Protein AF-A0A356U5Q3-F1 (afdb_monomer_lite)

Radius of gyration: 14.8 Å; chains: 1; bounding box: 26×28×41 Å

Foldseek 3Di:
DVVVVVVVVVVVVCVVPDPPVPQDPVNVVLLVVLVVLQVQVDVQCDPQQDDPDPDGDVVRDDGCDGSNVPDVCSNVVSVVD

Structure (mmCIF, N/CA/C/O backbone):
data_AF-A0A356U5Q3-F1
#
_entry.id   AF-A0A356U5Q3-F1
#
loop_
_atom_site.group_PDB
_atom_site.id
_atom_site.type_symbol
_atom_site.label_atom_id
_atom_site.label_alt_id
_atom_site.label_comp_id
_atom_site.label_asym_id
_atom_site.label_entity_id
_atom_site.label_seq_id
_atom_site.pdbx_PDB_ins_code
_atom_site.Cartn_x
_atom_site.Cartn_y
_atom_site.Cartn_z
_atom_site.occupancy
_atom_site.B_iso_or_equiv
_atom_site.auth_seq_id
_atom_site.auth_comp_id
_atom_site.auth_asym_id
_atom_site.auth_atom_id
_atom_site.pdbx_PDB_model_num
ATOM 1 N N . MET A 1 1 ? -14.805 -12.496 1.014 1.00 82.19 1 MET A N 1
ATOM 2 C CA . MET A 1 1 ? -13.380 -12.864 0.830 1.00 82.19 1 MET A CA 1
ATOM 3 C C . MET A 1 1 ? -13.040 -13.274 -0.600 1.00 82.19 1 MET A C 1
ATOM 5 O O . MET A 1 1 ? -11.956 -12.928 -1.038 1.00 82.19 1 MET A O 1
ATOM 9 N N . ILE A 1 2 ? -13.944 -13.923 -1.351 1.00 90.94 2 ILE A N 1
ATOM 10 C CA . ILE A 1 2 ? -13.698 -14.320 -2.754 1.00 90.94 2 ILE A CA 1
ATOM 11 C C . ILE A 1 2 ? -13.168 -13.174 -3.639 1.00 90.94 2 ILE A C 1
ATOM 13 O O . ILE A 1 2 ? -12.151 -13.339 -4.299 1.00 90.94 2 ILE A O 1
ATOM 17 N N . TYR A 1 3 ? -13.771 -11.980 -3.567 1.00 89.94 3 TYR A N 1
ATOM 18 C CA . TYR A 1 3 ? -13.329 -10.812 -4.341 1.00 89.94 3 TYR A CA 1
ATOM 19 C C . TYR A 1 3 ? -11.911 -10.346 -4.000 1.00 89.94 3 TYR A C 1
ATOM 21 O O . TYR A 1 3 ? -11.175 -9.957 -4.893 1.00 89.94 3 TYR A O 1
ATOM 29 N N . VAL A 1 4 ? -11.509 -10.429 -2.730 1.00 87.88 4 VAL A N 1
ATOM 30 C CA . VAL A 1 4 ? -10.158 -10.056 -2.277 1.00 87.88 4 VAL A CA 1
ATOM 31 C C . VAL A 1 4 ? -9.120 -11.019 -2.852 1.00 87.88 4 VAL A C 1
ATOM 33 O O . VAL A 1 4 ? -8.074 -10.594 -3.328 1.00 87.88 4 VAL A O 1
ATOM 36 N N . VAL A 1 5 ? -9.428 -12.320 -2.855 1.00 92.38 5 VAL A N 1
ATOM 37 C CA . VAL A 1 5 ? -8.557 -13.345 -3.451 1.00 92.38 5 VAL A CA 1
ATOM 38 C C . VAL A 1 5 ? -8.413 -13.117 -4.954 1.00 92.38 5 VAL A C 1
ATOM 40 O O . VAL A 1 5 ? -7.296 -13.121 -5.463 1.00 92.38 5 VAL A O 1
ATOM 43 N N . ILE A 1 6 ? -9.525 -12.860 -5.651 1.00 95.19 6 ILE A N 1
ATOM 44 C CA . ILE A 1 6 ? -9.512 -12.544 -7.085 1.00 95.19 6 ILE A CA 1
ATOM 45 C C . ILE A 1 6 ? -8.696 -11.274 -7.343 1.00 95.19 6 ILE A C 1
ATOM 47 O O . ILE A 1 6 ? -7.840 -11.282 -8.217 1.00 95.19 6 ILE A O 1
ATOM 51 N N . GLN A 1 7 ? -8.901 -10.213 -6.557 1.00 89.81 7 GLN A N 1
ATOM 52 C CA . GLN A 1 7 ? -8.176 -8.950 -6.695 1.00 89.81 7 GLN A CA 1
ATOM 53 C C . GLN A 1 7 ? -6.661 -9.151 -6.573 1.00 89.81 7 GLN A C 1
ATOM 55 O O . GLN A 1 7 ? -5.926 -8.745 -7.472 1.00 89.81 7 GLN A O 1
ATOM 60 N N . PHE A 1 8 ? -6.183 -9.794 -5.502 1.00 91.31 8 PHE A N 1
ATOM 61 C CA . PHE A 1 8 ? -4.749 -10.057 -5.343 1.00 91.31 8 PHE A CA 1
ATOM 62 C C . PHE A 1 8 ? -4.214 -10.994 -6.432 1.00 91.31 8 PHE A C 1
ATOM 64 O O . PHE A 1 8 ? -3.110 -10.774 -6.924 1.00 91.31 8 PHE A O 1
ATOM 71 N N . GLY A 1 9 ? -5.007 -11.975 -6.871 1.00 96.25 9 GLY A N 1
ATOM 72 C CA . GLY A 1 9 ? -4.670 -12.828 -8.011 1.00 96.25 9 GLY A CA 1
ATOM 73 C C . GLY A 1 9 ? -4.485 -12.036 -9.308 1.00 96.25 9 GLY A C 1
ATOM 74 O O . GLY A 1 9 ? -3.480 -12.213 -9.994 1.00 96.25 9 GLY A O 1
ATOM 75 N N . CYS A 1 10 ? -5.399 -11.114 -9.619 1.00 96.06 10 CYS A N 1
ATOM 76 C CA . CYS A 1 10 ? -5.289 -10.229 -10.779 1.00 96.06 10 CYS A CA 1
ATOM 77 C C . CYS A 1 10 ? -4.068 -9.308 -10.681 1.00 96.06 10 CYS A C 1
ATOM 79 O O . CYS A 1 10 ? -3.357 -9.155 -11.667 1.00 96.06 10 CYS A O 1
ATOM 81 N N . ILE A 1 11 ? -3.791 -8.733 -9.506 1.00 92.94 11 ILE A N 1
ATOM 82 C 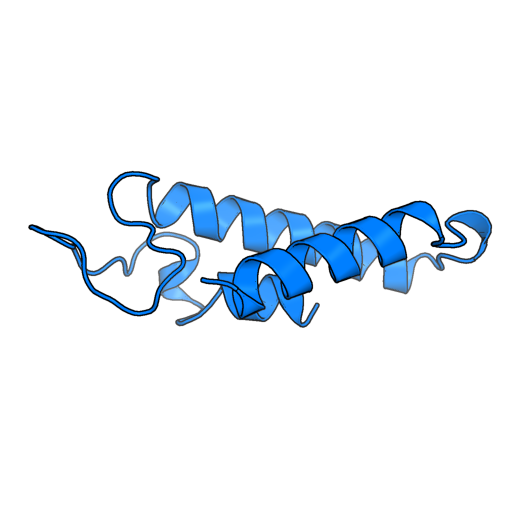CA . ILE A 1 11 ? -2.607 -7.886 -9.293 1.00 92.94 11 ILE A CA 1
ATOM 83 C C . ILE A 1 11 ? -1.321 -8.686 -9.539 1.00 92.94 11 ILE A C 1
ATOM 85 O O . ILE A 1 11 ? -0.457 -8.235 -10.285 1.00 92.94 11 ILE A O 1
ATOM 89 N N . ILE A 1 12 ? -1.205 -9.893 -8.976 1.00 96.06 12 ILE A N 1
ATOM 90 C CA . ILE A 1 12 ? -0.042 -10.768 -9.194 1.00 96.06 12 ILE A CA 1
ATOM 91 C C . ILE A 1 12 ? 0.092 -11.127 -10.678 1.00 96.06 12 ILE A C 1
ATOM 93 O O . ILE A 1 12 ? 1.183 -11.036 -11.236 1.00 96.06 12 ILE A O 1
ATOM 97 N N . TYR A 1 13 ? -1.013 -11.490 -11.334 1.00 97.38 13 TYR A N 1
ATOM 98 C CA . TYR A 1 13 ? -1.023 -11.797 -12.763 1.00 97.38 13 TYR A CA 1
ATOM 99 C C . TYR A 1 13 ? -0.550 -10.608 -13.612 1.00 97.38 13 TYR A C 1
ATOM 101 O O . TYR A 1 13 ? 0.258 -10.793 -14.523 1.00 97.38 13 TYR A O 1
ATOM 109 N N . LEU A 1 14 ? -1.010 -9.394 -13.297 1.00 94.06 14 LEU A N 1
ATOM 110 C CA . LEU A 1 14 ? -0.577 -8.166 -13.964 1.00 94.06 14 LEU A CA 1
ATOM 111 C C . LEU A 1 14 ? 0.918 -7.912 -13.768 1.00 94.06 14 LEU A C 1
ATOM 113 O O . LEU A 1 14 ? 1.598 -7.616 -14.741 1.00 94.06 14 LEU A O 1
ATOM 117 N N . ILE A 1 15 ? 1.437 -8.082 -12.549 1.00 93.19 15 ILE A N 1
ATOM 118 C CA . ILE A 1 15 ? 2.866 -7.913 -12.243 1.00 93.19 15 ILE A CA 1
ATOM 119 C C . ILE A 1 15 ? 3.722 -8.914 -13.030 1.00 93.19 15 ILE A C 1
ATOM 121 O O . ILE A 1 15 ? 4.740 -8.527 -13.594 1.00 93.19 15 ILE A O 1
ATOM 125 N N . ILE A 1 16 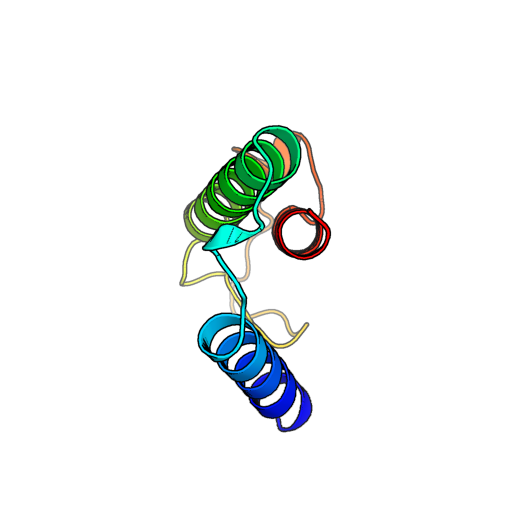? 3.311 -10.184 -13.110 1.00 96.50 16 ILE A N 1
ATOM 126 C CA . ILE A 1 16 ? 4.053 -11.226 -13.844 1.00 96.50 16 ILE A CA 1
ATOM 127 C C . ILE A 1 16 ? 4.106 -10.929 -15.347 1.00 96.50 16 ILE A C 1
ATOM 129 O O . ILE A 1 16 ? 5.113 -11.202 -15.995 1.00 96.50 16 ILE A O 1
ATOM 133 N N . ASN A 1 17 ? 3.028 -10.376 -15.903 1.00 96.12 17 ASN A N 1
ATOM 134 C CA . ASN A 1 17 ? 2.930 -10.058 -17.329 1.00 96.12 17 ASN A CA 1
ATOM 135 C C . ASN A 1 17 ? 3.343 -8.613 -17.659 1.00 96.12 17 ASN A C 1
ATOM 137 O O . ASN A 1 17 ? 3.248 -8.199 -18.817 1.00 96.12 17 ASN A O 1
ATOM 141 N N . ALA A 1 18 ? 3.775 -7.833 -16.665 1.00 92.62 18 ALA A N 1
ATOM 142 C CA . ALA A 1 18 ? 4.169 -6.451 -16.866 1.00 92.62 18 ALA A CA 1
ATOM 143 C C . ALA A 1 18 ? 5.480 -6.371 -17.659 1.00 92.62 18 ALA A C 1
ATOM 145 O O . ALA A 1 18 ? 6.461 -7.059 -17.377 1.00 92.62 18 ALA A O 1
ATOM 146 N N . ARG A 1 19 ? 5.503 -5.476 -18.648 1.00 93.62 19 ARG A N 1
ATOM 147 C CA . ARG A 1 19 ? 6.706 -5.129 -19.411 1.00 93.62 19 ARG A CA 1
ATOM 148 C C . ARG A 1 19 ? 7.477 -4.036 -18.685 1.00 93.62 19 ARG A C 1
ATOM 150 O O . ARG A 1 19 ? 7.262 -2.849 -18.925 1.00 93.62 19 ARG A O 1
ATOM 157 N N . PHE A 1 20 ? 8.336 -4.439 -17.752 1.00 89.25 20 PHE A N 1
ATOM 158 C CA . PHE A 1 20 ? 9.135 -3.508 -16.946 1.00 89.25 20 PHE A CA 1
ATOM 159 C C . PHE A 1 20 ? 10.152 -2.703 -17.771 1.00 89.25 20 PHE A C 1
ATOM 161 O O . PHE A 1 20 ? 10.570 -1.629 -17.352 1.00 89.25 20 PHE A O 1
ATOM 168 N N . ASP A 1 21 ? 10.506 -3.188 -18.959 1.00 91.31 21 ASP A N 1
ATOM 169 C CA . ASP A 1 21 ? 11.340 -2.509 -19.953 1.00 91.31 21 ASP A CA 1
ATOM 170 C C . ASP A 1 21 ? 10.710 -1.222 -20.512 1.00 91.31 21 ASP A C 1
ATOM 172 O O . ASP A 1 21 ? 11.431 -0.349 -20.988 1.00 91.31 21 ASP A O 1
ATOM 176 N N . LEU A 1 22 ? 9.384 -1.077 -20.417 1.00 91.62 22 LEU A N 1
ATOM 177 C CA . LEU A 1 22 ? 8.644 0.098 -20.892 1.00 91.62 22 LEU A CA 1
ATOM 178 C C . LEU A 1 22 ? 8.339 1.117 -19.782 1.00 91.62 22 LEU A C 1
ATOM 180 O O . LEU A 1 22 ? 7.594 2.070 -20.009 1.00 91.62 22 LEU A O 1
ATOM 184 N N . VAL A 1 23 ? 8.867 0.923 -18.571 1.00 92.94 23 VAL A N 1
ATOM 185 C CA . VAL A 1 23 ? 8.597 1.825 -17.446 1.00 92.94 23 VAL A CA 1
ATOM 186 C C . VAL A 1 23 ? 9.443 3.091 -17.582 1.00 92.94 23 VAL A C 1
ATOM 188 O O . VAL A 1 23 ? 10.659 3.073 -17.401 1.00 92.94 23 VAL A O 1
ATOM 191 N N . GLU A 1 24 ? 8.784 4.213 -17.866 1.00 95.69 24 GLU A N 1
ATOM 192 C CA . GLU A 1 24 ? 9.422 5.530 -17.900 1.00 95.69 24 GLU A CA 1
ATOM 193 C C . GLU A 1 24 ? 9.795 6.027 -16.496 1.00 95.69 24 GLU A C 1
ATOM 195 O O . GLU A 1 24 ? 9.217 5.616 -15.488 1.00 95.69 24 GLU A O 1
ATOM 200 N N . SER A 1 25 ? 10.725 6.983 -16.412 1.00 94.50 25 SER A N 1
ATOM 201 C CA . SER A 1 25 ? 11.205 7.516 -15.128 1.00 94.50 25 SER A CA 1
ATOM 202 C C . SER A 1 25 ? 10.094 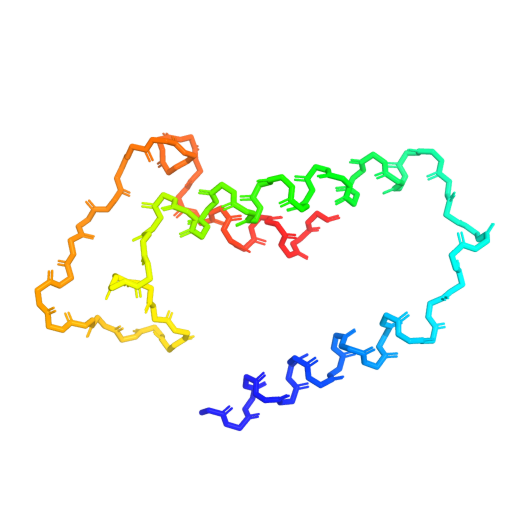8.122 -14.263 1.00 94.50 25 SER A C 1
ATOM 204 O O . SER A 1 25 ? 10.137 7.996 -13.041 1.00 94.50 25 SER A O 1
ATOM 206 N N . PHE A 1 26 ? 9.085 8.753 -14.874 1.00 95.62 26 PHE A N 1
ATOM 207 C CA . PHE A 1 26 ? 7.948 9.304 -14.134 1.00 95.62 26 PHE A CA 1
ATOM 208 C C . PHE A 1 26 ? 7.051 8.198 -13.561 1.00 95.62 26 PHE A C 1
ATOM 210 O O . PHE A 1 26 ? 6.695 8.242 -12.386 1.00 95.62 26 PHE A O 1
ATOM 217 N N . SER A 1 27 ? 6.755 7.161 -14.349 1.00 94.62 27 SER A N 1
ATOM 218 C CA . SER A 1 27 ? 6.020 5.984 -13.874 1.00 94.62 27 SER A CA 1
ATOM 219 C C . SER A 1 27 ? 6.787 5.242 -12.780 1.00 94.62 27 SER A C 1
ATOM 221 O O . SER A 1 27 ? 6.194 4.853 -11.778 1.00 94.62 27 SER A O 1
ATOM 223 N N . ALA A 1 28 ? 8.109 5.104 -12.913 1.00 94.94 28 ALA A N 1
ATOM 224 C CA . ALA A 1 28 ? 8.956 4.518 -11.876 1.00 94.94 28 ALA A CA 1
ATOM 225 C C . ALA A 1 28 ? 8.886 5.315 -10.564 1.00 94.94 28 ALA A C 1
ATOM 227 O O . ALA A 1 28 ? 8.776 4.723 -9.491 1.00 94.94 28 ALA A O 1
ATOM 228 N N . LEU A 1 29 ? 8.899 6.651 -10.641 1.00 97.00 29 LEU A N 1
ATOM 229 C CA . LEU A 1 29 ? 8.743 7.513 -9.470 1.00 97.00 29 LEU A CA 1
ATOM 230 C C . LEU A 1 29 ? 7.390 7.294 -8.782 1.00 97.00 29 LEU A C 1
ATOM 232 O O . LEU A 1 29 ? 7.352 7.186 -7.556 1.00 97.00 29 LEU A O 1
ATOM 236 N N . LEU A 1 30 ? 6.301 7.198 -9.552 1.00 96.75 30 LEU A N 1
ATOM 237 C CA . LEU A 1 30 ? 4.966 6.920 -9.012 1.00 96.75 30 LEU A CA 1
ATOM 238 C C . LEU A 1 30 ? 4.903 5.549 -8.332 1.00 96.75 30 LEU A C 1
ATOM 240 O O . LEU A 1 30 ? 4.426 5.470 -7.204 1.00 96.75 30 LEU A O 1
ATOM 244 N N . ILE A 1 31 ? 5.474 4.508 -8.947 1.00 95.25 31 ILE A N 1
ATOM 245 C CA . ILE A 1 31 ? 5.557 3.161 -8.358 1.00 95.25 31 ILE A CA 1
ATOM 246 C C . ILE A 1 31 ? 6.355 3.181 -7.047 1.00 95.25 31 ILE A C 1
ATOM 248 O O . ILE A 1 31 ? 5.954 2.582 -6.051 1.00 95.25 31 ILE A O 1
ATOM 252 N N . ILE A 1 32 ? 7.488 3.884 -7.002 1.00 97.19 32 ILE A N 1
ATOM 253 C CA . ILE A 1 32 ? 8.283 3.999 -5.771 1.00 97.19 32 ILE A CA 1
ATOM 254 C C . ILE A 1 32 ? 7.477 4.723 -4.688 1.00 97.19 32 ILE A C 1
ATOM 256 O O . ILE A 1 32 ? 7.448 4.284 -3.536 1.00 97.19 32 ILE A O 1
ATOM 260 N N . LEU A 1 33 ? 6.799 5.815 -5.045 1.00 97.81 33 LEU A N 1
ATOM 261 C CA . LEU A 1 33 ? 5.976 6.570 -4.108 1.00 97.81 33 LEU A CA 1
ATOM 262 C C . LEU A 1 33 ? 4.802 5.730 -3.589 1.00 97.81 33 LEU A C 1
ATOM 264 O O . LEU A 1 33 ? 4.516 5.765 -2.391 1.00 97.81 33 LEU A O 1
ATOM 268 N N . SER A 1 34 ? 4.164 4.943 -4.455 1.00 97.00 34 SER A N 1
ATOM 269 C CA . SER A 1 34 ? 3.049 4.072 -4.090 1.00 97.00 34 SER A CA 1
ATOM 270 C C . SER A 1 34 ? 3.489 2.987 -3.102 1.00 97.00 34 SER A C 1
ATOM 272 O O . SER A 1 34 ? 2.840 2.799 -2.067 1.00 97.00 34 SER A O 1
ATOM 274 N N . LEU A 1 35 ? 4.662 2.380 -3.317 1.00 96.81 35 LEU A N 1
ATOM 275 C CA . LEU A 1 35 ? 5.276 1.436 -2.378 1.00 96.81 35 LEU A CA 1
ATOM 276 C C . LEU A 1 35 ? 5.604 2.083 -1.025 1.00 96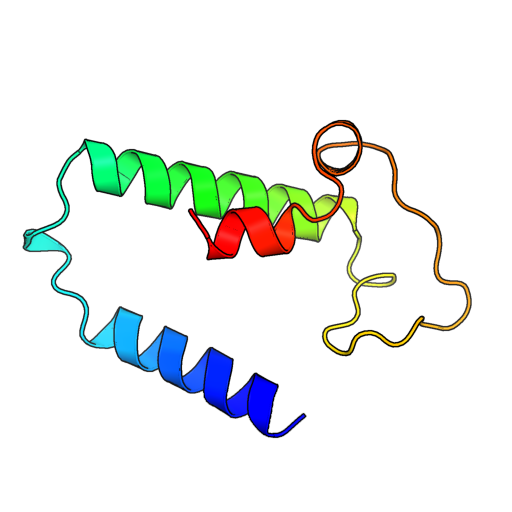.81 35 LEU A C 1
ATOM 278 O O . LEU A 1 35 ? 5.303 1.496 0.017 1.00 96.81 35 LEU A O 1
ATOM 282 N N . ILE A 1 36 ? 6.179 3.291 -1.016 1.00 97.81 36 ILE A N 1
ATOM 283 C CA . ILE A 1 36 ? 6.503 4.015 0.226 1.00 97.81 36 ILE A CA 1
ATOM 284 C C . ILE A 1 36 ? 5.226 4.319 1.017 1.00 97.81 36 ILE A C 1
ATOM 286 O O . ILE A 1 36 ? 5.155 4.014 2.211 1.00 97.81 36 ILE A O 1
ATOM 290 N N . VAL A 1 37 ? 4.204 4.881 0.363 1.00 97.69 37 VAL A N 1
ATOM 291 C CA . VAL A 1 37 ? 2.923 5.213 1.006 1.00 97.69 37 VAL A CA 1
ATOM 292 C C . VAL A 1 37 ? 2.245 3.949 1.536 1.00 97.69 37 VAL A C 1
ATOM 294 O O . VAL A 1 37 ? 1.798 3.938 2.685 1.00 97.69 37 VAL A O 1
ATOM 297 N N . GLY A 1 38 ? 2.219 2.873 0.746 1.00 96.31 38 GLY A N 1
ATOM 298 C CA . GLY A 1 38 ? 1.626 1.596 1.138 1.00 96.31 38 GLY A CA 1
ATOM 299 C C . GLY A 1 38 ? 2.333 0.975 2.343 1.00 96.31 38 GLY A C 1
ATOM 300 O O . GLY A 1 38 ? 1.680 0.578 3.311 1.00 96.31 38 GLY A O 1
ATOM 301 N N . LEU A 1 39 ? 3.669 0.968 2.344 1.00 96.12 39 LEU A N 1
ATOM 302 C CA . LEU A 1 39 ? 4.458 0.446 3.458 1.00 96.12 39 LEU A CA 1
ATOM 303 C C . LEU A 1 39 ? 4.246 1.274 4.731 1.00 96.12 39 LEU A C 1
ATOM 305 O O . LEU A 1 39 ? 3.960 0.709 5.788 1.00 96.12 39 LEU A O 1
ATOM 309 N N . MET A 1 40 ? 4.305 2.607 4.636 1.00 96.56 40 MET A N 1
ATOM 310 C CA . MET A 1 40 ? 4.010 3.492 5.769 1.00 96.56 40 MET A CA 1
ATOM 311 C C . MET A 1 40 ? 2.587 3.284 6.297 1.00 96.56 40 MET A C 1
ATOM 313 O O . MET A 1 40 ? 2.367 3.334 7.509 1.00 96.56 40 MET A O 1
ATOM 317 N N . ALA A 1 41 ? 1.614 3.046 5.417 1.00 95.88 41 ALA A N 1
ATOM 318 C CA . ALA A 1 41 ? 0.232 2.797 5.805 1.00 95.88 41 ALA A CA 1
ATOM 319 C C . ALA A 1 41 ? 0.076 1.486 6.585 1.00 95.88 41 ALA A C 1
ATOM 321 O O . ALA A 1 41 ? -0.629 1.465 7.596 1.00 95.88 41 ALA A O 1
ATOM 322 N N . VAL A 1 42 ? 0.734 0.411 6.146 1.00 94.38 42 VAL A N 1
ATOM 323 C CA . VAL A 1 42 ? 0.701 -0.893 6.828 1.00 94.38 42 VAL A CA 1
ATOM 324 C C . VAL A 1 42 ? 1.422 -0.825 8.175 1.00 94.38 42 VAL A C 1
ATOM 326 O O . VAL A 1 42 ? 0.871 -1.272 9.182 1.00 94.38 42 VAL A O 1
ATOM 329 N N . VAL A 1 43 ? 2.610 -0.211 8.219 1.00 94.44 43 VAL A N 1
ATOM 330 C CA . VAL A 1 43 ? 3.396 -0.065 9.455 1.00 94.44 43 VAL A CA 1
ATOM 331 C C . VAL A 1 43 ? 2.637 0.761 10.497 1.00 94.44 43 VAL A C 1
ATOM 333 O O . VAL A 1 43 ? 2.487 0.310 11.631 1.00 94.44 43 VAL A O 1
ATOM 336 N N . ASN A 1 44 ? 2.092 1.925 10.117 1.00 94.62 44 ASN A N 1
ATOM 337 C CA . ASN A 1 44 ? 1.371 2.797 11.053 1.00 94.62 44 ASN A CA 1
ATOM 338 C C . ASN A 1 44 ? 0.019 2.212 11.497 1.00 94.62 44 ASN A C 1
ATOM 340 O O . ASN A 1 44 ? -0.377 2.408 12.643 1.00 94.62 44 ASN A O 1
ATOM 344 N N . MET A 1 45 ? -0.688 1.475 10.627 1.00 93.12 45 MET A N 1
ATOM 345 C CA . MET A 1 45 ? -1.940 0.811 11.019 1.00 93.12 45 MET A CA 1
ATOM 346 C C . MET A 1 45 ? -1.692 -0.297 12.051 1.00 93.12 45 MET A C 1
ATOM 348 O O . MET A 1 45 ? -2.555 -0.528 12.891 1.00 93.12 45 MET A O 1
ATOM 352 N N . ARG A 1 46 ? -0.501 -0.921 12.041 1.00 86.69 46 ARG A N 1
ATOM 353 C CA . ARG A 1 46 ? -0.131 -2.125 12.808 1.00 86.69 46 ARG A CA 1
ATOM 354 C C . ARG A 1 46 ? -0.942 -3.356 12.382 1.00 86.69 46 ARG A C 1
ATOM 356 O O . ARG A 1 46 ? -2.146 -3.289 12.142 1.00 86.69 46 ARG A O 1
ATOM 363 N N . LEU A 1 47 ? -0.290 -4.518 12.333 1.00 80.50 47 LEU A N 1
ATOM 364 C CA . LEU A 1 47 ? -0.922 -5.778 11.904 1.00 80.50 47 LEU A CA 1
ATOM 365 C C . LEU A 1 47 ? -2.128 -6.167 12.778 1.00 80.50 47 LEU A C 1
ATOM 367 O O . LEU A 1 47 ? -3.129 -6.679 12.272 1.00 80.50 47 LEU A O 1
ATOM 371 N N . ASP A 1 48 ? -2.060 -5.858 14.074 1.00 83.12 48 ASP A N 1
ATOM 372 C CA . ASP A 1 48 ? -3.134 -6.147 15.028 1.00 83.12 48 ASP A CA 1
ATOM 373 C C . ASP A 1 48 ? -4.422 -5.394 14.681 1.00 83.12 48 ASP A C 1
ATOM 375 O O . ASP A 1 48 ? -5.506 -5.960 14.791 1.00 83.12 48 ASP A O 1
ATOM 379 N N . ASN A 1 49 ? -4.309 -4.158 14.187 1.00 85.50 49 ASN A N 1
ATOM 380 C CA . ASN A 1 49 ? -5.441 -3.294 13.855 1.00 85.50 49 ASN A CA 1
ATOM 381 C C . ASN A 1 49 ? -5.914 -3.467 12.401 1.00 85.50 49 ASN A C 1
ATOM 383 O O . ASN A 1 49 ? -7.072 -3.199 12.087 1.00 85.50 49 ASN A O 1
ATOM 387 N N . LEU A 1 50 ? -5.029 -3.931 11.514 1.00 86.56 50 LEU A N 1
ATOM 388 C CA . LEU A 1 50 ? -5.310 -4.127 10.094 1.00 86.56 50 LEU A CA 1
ATOM 389 C C . LEU A 1 50 ? -6.394 -5.189 9.877 1.00 86.56 50 LEU A C 1
ATOM 391 O O . LEU A 1 50 ? -6.263 -6.317 10.352 1.00 86.56 50 LEU A O 1
ATOM 395 N N . ASN A 1 51 ? -7.415 -4.871 9.086 1.00 85.69 51 ASN A N 1
ATOM 396 C CA . ASN A 1 51 ? -8.357 -5.856 8.572 1.00 85.69 51 ASN A CA 1
ATOM 397 C C . ASN A 1 51 ? -8.580 -5.629 7.076 1.00 85.69 51 ASN A C 1
ATOM 399 O O . ASN A 1 51 ? -8.752 -4.499 6.630 1.00 85.69 51 ASN A O 1
ATOM 403 N N . ILE A 1 52 ? -8.541 -6.713 6.305 1.00 82.56 52 ILE A N 1
ATOM 404 C CA . ILE A 1 52 ? -8.733 -6.674 4.849 1.00 82.56 52 ILE A CA 1
ATOM 405 C C . ILE A 1 52 ? -10.226 -6.547 4.518 1.00 82.56 52 ILE A C 1
ATOM 407 O O . ILE A 1 52 ? -10.612 -6.011 3.482 1.00 82.56 52 ILE A O 1
ATOM 411 N N . VAL A 1 53 ? -11.082 -7.041 5.413 1.00 82.06 53 VAL A N 1
ATOM 412 C CA . VAL A 1 53 ? -12.524 -6.811 5.361 1.00 82.06 53 VAL A CA 1
ATOM 413 C C . VAL A 1 53 ? -12.809 -5.498 6.096 1.00 82.06 53 VAL A C 1
ATOM 415 O O . VAL A 1 53 ? -12.182 -5.259 7.130 1.00 82.06 53 VAL A O 1
ATOM 418 N N . PRO A 1 54 ? -13.761 -4.660 5.636 1.00 78.69 54 PRO A N 1
ATOM 419 C CA . PRO A 1 54 ? -14.157 -3.429 6.325 1.00 78.69 54 PRO A CA 1
ATOM 420 C C . PRO A 1 54 ? -14.979 -3.714 7.598 1.00 78.69 54 PRO A C 1
ATOM 422 O O . PRO A 1 54 ? -16.002 -3.085 7.853 1.00 78.69 54 PRO A O 1
ATOM 425 N N . THR A 1 55 ? -14.557 -4.696 8.390 1.00 85.19 55 THR A N 1
ATOM 426 C CA . THR A 1 55 ? -15.083 -4.993 9.717 1.00 85.19 55 THR A CA 1
ATOM 427 C C . THR A 1 55 ? -14.048 -4.590 10.756 1.00 85.19 55 THR A C 1
ATOM 429 O O . THR A 1 55 ? -12.847 -4.813 10.595 1.00 85.19 55 THR A O 1
ATOM 432 N N . LEU A 1 56 ? -14.502 -3.970 11.839 1.00 85.62 56 LEU A N 1
ATOM 433 C CA . LEU A 1 56 ? -13.621 -3.618 12.945 1.00 85.62 56 LEU A CA 1
ATOM 434 C C . LEU A 1 56 ? -13.231 -4.890 13.703 1.00 85.62 56 LEU A C 1
ATOM 436 O O . LEU A 1 56 ? -14.060 -5.774 13.912 1.00 85.62 56 LEU A O 1
ATOM 440 N N . LYS A 1 57 ? -11.960 -4.982 14.094 1.00 85.94 57 LYS A N 1
ATOM 441 C CA . LYS A 1 57 ? -11.481 -6.025 15.006 1.00 85.94 57 LYS A CA 1
ATOM 442 C C . LYS A 1 57 ? -11.862 -5.688 16.448 1.00 85.94 57 LYS A C 1
ATOM 444 O O . LYS A 1 57 ? -12.088 -4.525 16.787 1.00 85.94 57 LYS A O 1
ATOM 449 N N . ASP A 1 58 ? -11.850 -6.689 17.319 1.00 84.94 58 ASP A N 1
ATOM 450 C CA . ASP A 1 58 ? -11.965 -6.444 18.754 1.00 84.94 58 ASP A CA 1
ATOM 451 C C . ASP A 1 58 ? -10.833 -5.524 19.225 1.00 84.94 58 ASP A C 1
ATOM 453 O O . ASP A 1 58 ? -9.664 -5.729 18.894 1.00 84.94 58 ASP A O 1
ATOM 457 N N . LYS A 1 59 ? -11.192 -4.492 19.999 1.00 87.62 59 LYS A N 1
ATOM 458 C CA . LYS A 1 59 ? -10.279 -3.439 20.485 1.00 87.62 59 LYS A CA 1
ATOM 459 C C . LYS A 1 59 ? -9.627 -2.593 19.380 1.00 87.62 59 LYS A C 1
ATOM 461 O O . LYS A 1 59 ? -8.591 -1.981 19.648 1.00 87.62 59 LYS A O 1
ATOM 466 N N . HIS A 1 60 ? -10.224 -2.520 18.186 1.00 89.94 60 HIS A N 1
ATOM 467 C CA . HIS A 1 60 ? -9.727 -1.666 17.105 1.00 89.94 60 HIS A CA 1
ATOM 468 C C . HIS A 1 60 ? -9.538 -0.221 17.590 1.00 89.94 60 HIS A C 1
ATOM 470 O O . HIS A 1 60 ? -10.421 0.350 18.232 1.00 89.94 60 HIS A O 1
ATOM 476 N N . GLN A 1 61 ? -8.377 0.360 17.300 1.00 91.69 61 GLN A N 1
ATOM 477 C CA . GLN A 1 61 ? -8.024 1.717 17.717 1.00 91.69 61 GLN A CA 1
ATOM 478 C C . GLN A 1 61 ? -8.011 2.652 16.517 1.00 91.69 61 GLN A C 1
ATOM 480 O O . GLN A 1 61 ? -7.570 2.280 15.432 1.00 91.69 61 GLN A O 1
ATOM 485 N N . LEU A 1 62 ? -8.450 3.892 16.704 1.00 93.00 62 LEU A N 1
ATOM 486 C CA . LEU A 1 62 ? -8.314 4.895 15.658 1.00 93.00 62 LEU A CA 1
ATOM 487 C C . LEU A 1 62 ? -6.833 5.279 15.497 1.00 93.00 62 LEU A C 1
ATOM 489 O O . LEU A 1 62 ? -6.177 5.671 16.461 1.00 93.00 62 LEU A O 1
ATOM 493 N N . VAL A 1 63 ? -6.316 5.201 14.270 1.00 94.00 63 VAL A N 1
ATOM 494 C CA . VAL A 1 63 ? -4.943 5.599 13.928 1.00 94.00 63 VAL A CA 1
ATOM 495 C C . VAL A 1 63 ? -4.975 6.948 13.214 1.00 94.00 63 VAL A C 1
ATOM 497 O O . VAL A 1 63 ? -5.488 7.052 12.106 1.00 94.00 63 VAL A O 1
ATOM 500 N N . THR A 1 64 ? -4.419 7.985 13.846 1.00 96.25 64 THR A N 1
ATOM 501 C CA . THR A 1 64 ? -4.334 9.359 13.299 1.00 96.25 64 THR A CA 1
ATOM 502 C C . THR A 1 64 ? -2.906 9.910 13.241 1.00 96.25 64 THR A C 1
ATOM 504 O O . THR A 1 64 ? -2.704 11.079 12.923 1.00 96.25 64 THR A O 1
ATOM 507 N N . HIS A 1 65 ? -1.905 9.084 13.556 1.00 94.56 65 HIS A N 1
ATOM 508 C CA . HIS A 1 65 ? -0.488 9.452 13.538 1.00 94.56 65 HIS A CA 1
ATOM 509 C C . HIS A 1 65 ? 0.227 8.871 12.307 1.00 94.56 65 HIS A C 1
ATOM 511 O O . HIS A 1 65 ? -0.319 8.039 11.576 1.00 94.56 65 HIS A O 1
ATOM 517 N N . GLY A 1 66 ? 1.463 9.315 12.062 1.00 95.06 66 GLY A N 1
ATOM 518 C CA . GLY A 1 66 ? 2.231 8.909 10.884 1.00 95.06 66 GLY A CA 1
ATOM 519 C C . GLY A 1 66 ? 1.553 9.362 9.589 1.00 95.06 66 GLY A C 1
ATOM 520 O O . GLY A 1 66 ? 1.052 10.482 9.505 1.00 95.06 66 GLY A O 1
ATOM 521 N N . ILE A 1 67 ? 1.490 8.487 8.582 1.00 96.25 67 ILE A N 1
ATOM 522 C CA . ILE A 1 67 ? 0.875 8.821 7.283 1.00 96.25 67 ILE A CA 1
ATOM 523 C C . ILE A 1 67 ? -0.635 9.115 7.392 1.00 96.25 67 ILE A C 1
ATOM 525 O O . ILE A 1 67 ? -1.170 9.904 6.613 1.00 96.25 67 ILE A O 1
ATOM 529 N N . TYR A 1 68 ? -1.307 8.554 8.406 1.00 96.00 68 TYR A N 1
ATOM 530 C CA . TYR A 1 68 ? -2.736 8.773 8.663 1.00 96.00 68 TYR A CA 1
ATOM 531 C C . TYR A 1 68 ? -3.059 10.181 9.178 1.00 96.00 68 TYR A C 1
ATOM 533 O O . TYR A 1 68 ? -4.226 10.566 9.197 1.00 96.00 68 TYR A O 1
ATOM 54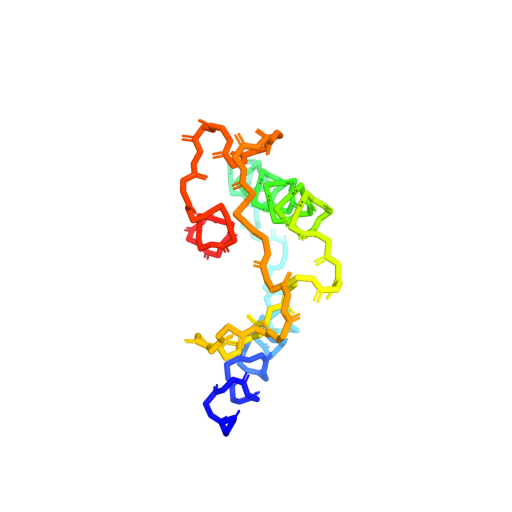1 N N . HIS A 1 69 ? -2.045 10.966 9.558 1.00 97.00 69 HIS A N 1
ATOM 542 C CA . HIS A 1 69 ? -2.218 12.386 9.863 1.00 97.00 69 HIS A CA 1
ATOM 543 C C . HIS A 1 69 ? -2.542 13.208 8.603 1.00 97.00 69 HIS A C 1
ATOM 545 O O . HIS A 1 69 ? -3.288 14.181 8.672 1.00 97.00 69 HIS A O 1
ATOM 551 N N . PHE A 1 70 ? -2.006 12.799 7.448 1.00 96.69 70 PHE A N 1
ATOM 552 C CA . PHE A 1 70 ? -2.134 13.528 6.183 1.00 96.69 70 PHE A CA 1
ATOM 553 C C . PHE A 1 70 ? -3.237 12.964 5.284 1.00 96.69 70 PHE A C 1
ATOM 555 O O . PHE A 1 70 ? -3.951 13.716 4.623 1.00 96.69 70 PHE A O 1
ATOM 562 N N . ILE A 1 71 ? -3.384 11.636 5.244 1.00 96.31 71 ILE A N 1
ATOM 563 C CA . ILE A 1 71 ? -4.294 10.940 4.329 1.00 96.31 71 ILE A CA 1
ATOM 564 C C . ILE A 1 71 ? -5.154 9.971 5.139 1.00 96.31 71 ILE A C 1
ATOM 566 O O . ILE A 1 71 ? -4.628 9.119 5.844 1.00 96.31 71 ILE A O 1
ATOM 570 N N . ARG A 1 72 ? -6.486 10.051 5.009 1.00 94.06 72 ARG A N 1
ATOM 571 C CA . ARG A 1 72 ? -7.417 9.165 5.741 1.00 94.06 72 ARG A CA 1
ATOM 572 C C . ARG A 1 72 ? -7.395 7.711 5.257 1.00 94.06 72 ARG A C 1
ATOM 574 O O . ARG A 1 72 ? -7.591 6.802 6.055 1.00 94.06 72 ARG A O 1
ATOM 581 N N . HIS A 1 73 ? -7.137 7.492 3.966 1.00 94.38 73 HIS A N 1
ATOM 582 C CA . HIS A 1 73 ? -7.088 6.161 3.346 1.00 94.38 73 HIS A CA 1
ATOM 583 C C . HIS A 1 73 ? -5.780 5.935 2.565 1.00 94.38 73 HIS A C 1
ATOM 585 O O . HIS A 1 73 ? -5.813 5.731 1.352 1.00 94.38 73 HIS A O 1
ATOM 591 N N . PRO A 1 74 ? -4.614 5.955 3.236 1.00 96.25 74 PRO A N 1
ATOM 592 C CA . PRO A 1 74 ? -3.314 5.911 2.570 1.00 96.25 74 PRO A CA 1
ATOM 593 C C . PRO A 1 74 ? -3.071 4.579 1.843 1.00 96.25 74 PRO A C 1
ATOM 595 O O . PRO A 1 74 ? -2.438 4.575 0.796 1.00 96.25 74 PRO A O 1
ATOM 598 N N . MET A 1 75 ? -3.656 3.469 2.315 1.00 94.56 75 MET A N 1
ATOM 599 C CA . MET A 1 75 ? -3.626 2.181 1.599 1.00 94.56 75 MET A CA 1
ATOM 600 C C . MET A 1 75 ? -4.363 2.225 0.255 1.00 94.56 75 MET A C 1
ATOM 602 O O . MET A 1 75 ? -3.998 1.517 -0.675 1.00 94.56 75 MET A O 1
ATOM 606 N N . TYR A 1 76 ? -5.419 3.033 0.136 1.00 94.00 76 TYR A N 1
ATOM 607 C CA . TYR A 1 76 ? -6.136 3.179 -1.133 1.00 94.00 76 TYR A CA 1
ATOM 608 C C . TYR A 1 76 ? -5.377 4.127 -2.051 1.00 94.00 76 TYR A C 1
ATOM 610 O O . TYR A 1 76 ? -5.253 3.860 -3.241 1.00 94.00 76 TYR A O 1
ATOM 618 N N . THR A 1 77 ? -4.790 5.185 -1.487 1.00 96.19 77 THR A N 1
ATOM 619 C CA . THR A 1 77 ? -3.891 6.075 -2.222 1.00 96.19 77 THR A CA 1
ATOM 620 C C . THR A 1 77 ? -2.710 5.315 -2.824 1.00 96.19 77 THR A C 1
ATOM 622 O O . THR A 1 77 ? -2.412 5.536 -3.988 1.00 96.19 77 THR A O 1
ATOM 625 N N . SER A 1 78 ? -2.094 4.372 -2.104 1.00 95.94 78 SER A N 1
ATOM 626 C CA . SER A 1 78 ? -1.009 3.549 -2.661 1.00 95.94 78 SER A CA 1
ATOM 627 C C . SER A 1 78 ? -1.440 2.587 -3.768 1.00 95.94 78 SER A C 1
ATOM 629 O O . SER A 1 78 ? -0.592 2.121 -4.505 1.00 95.94 78 SER A O 1
ATOM 631 N N . VAL A 1 79 ? -2.723 2.229 -3.864 1.00 92.12 79 VAL A N 1
ATOM 632 C CA . VAL A 1 79 ? -3.2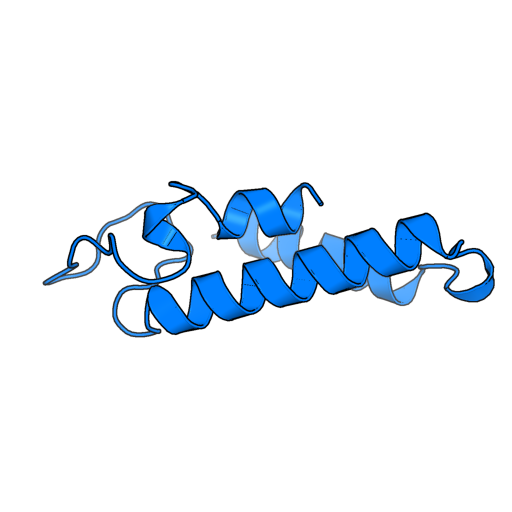27 1.387 -4.968 1.00 92.12 79 VAL A CA 1
ATOM 633 C C . VAL A 1 79 ? -3.610 2.240 -6.182 1.00 92.12 79 VAL A C 1
ATOM 635 O O . VAL A 1 79 ? -3.591 1.748 -7.304 1.00 92.12 79 VAL A O 1
ATOM 638 N N . LEU A 1 80 ? -3.987 3.503 -5.956 1.00 93.31 80 LEU A N 1
ATOM 639 C CA . LEU A 1 80 ? -4.322 4.461 -7.012 1.00 93.31 80 LEU A CA 1
ATOM 640 C C . LEU A 1 80 ? -3.090 5.072 -7.692 1.00 93.31 80 LEU A C 1
ATOM 642 O O . LEU A 1 80 ? -3.198 5.468 -8.851 1.00 93.31 80 LEU A O 1
ATOM 646 N N . LEU A 1 81 ? -1.982 5.203 -6.956 1.00 92.00 81 LEU A N 1
ATOM 647 C CA . LEU A 1 81 ? -0.680 5.661 -7.454 1.00 92.00 81 LEU A CA 1
ATOM 648 C C . LEU A 1 81 ? 0.046 4.551 -8.218 1.00 92.00 81 LEU A C 1
ATOM 650 O O . LEU A 1 81 ? 0.550 4.860 -9.318 1.00 92.00 81 LEU A O 1
#

Sequence (81 aa):
MIYVVIQFGCIIYLIINARFDLVESFSALLIILSLIVGLMAVVNMRLDNLNIVPTLKDKHQLVTHGIYHFIRHPMYTSVLL

Secondary structure (DSSP, 8-state):
-HHHHHHHHHHHHHHHT--GGG--HHHHHHHHHHHHHHHHHHHHH-TTT--SSS-PPTT-----SGGGGT-S-HHHHHHH-

pLDDT: mean 92.59, std 4.63, range [78.69, 97.81]